Protein 6KQ1 (pdb70)

Sequence (164 aa):
QDGEALFKSKPCAACHSIDAKMVGPALKEVAAKYAGQEGAADLLAGHIKNGTQGNWGPIPMPPNPVTEEEAKTLAEWVLSLKQDGEALFKSKPCAACHSIDAKMVGPALKEVAAKYAGQEGAADLLAGHIKNGTQGNWGPIPMPPNPVTEEEAKTLAEWVLSLK

Nearest PDB structures (foldseek):
  6kq1-assembly2_B  TM=1.009E+00  e=1.911E-16  Pseudomonas 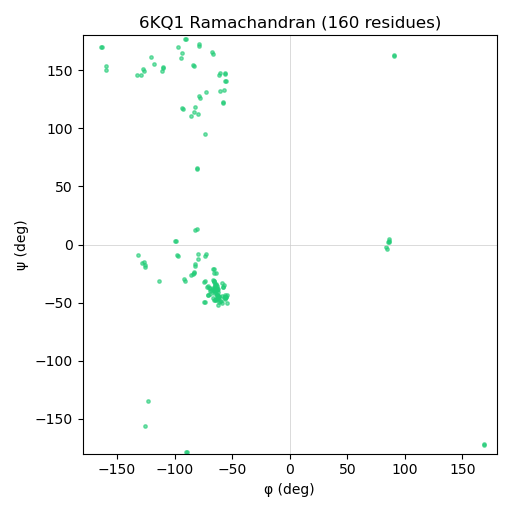sp.
  351c-assembly1_A  TM=9.850E-01  e=8.715E-13  Pseudomonas aeruginosa
  2exv-assembly2_C  TM=9.887E-01  e=9.120E-12  Pseudomonas aeruginosa
  1ynr-assembly1_A  TM=9.892E-01  e=2.689E-10  Hydrogenobacter thermophilus
  3zox-assembly1_A  TM=9.815E-01  e=1.620E-09  Nitrosomonas europaea

B-factor: mean 24.84, std 10.68, range [10.87, 72.99]

Foldseek 3Di:
DAQVVCCVVWCNVVQEDCPDHGNHGRLQVVLVVCPPPPPQLVVQLCCAAQWDADPGHHDIDHGTPDDSVNSSRNSVVSNVRD/DAQVVCCVVWPNVQAEDCCDHGVDDRLLVVLVVCVVPPPQLVVQLCCAAQKDADPVHHDIDHGTPDDSVNSSRNSVVSNVSD

Secondary structure (DSSP, 8-state):
--HHHHHHHSGGGGT--SSS-SSSPPHHHHHHHHTT-TTHHHHHHHHHHH-B-SSSSSSPBPP-S--HHHHHHHHHHHHT--/--HHHHHHHSGGGGT--SSS--SSPPHHHHHHHHTT-TTHHHHHHHHHHH-B-SSSSSSPBPP-S--HHHHHHHHHHHHT--

Solvent-accessible surface area: 9381 Å² total; per-residue (Å²): 143,75,4,105,42,2,9,153,73,47,42,20,44,6,30,27,33,55,96,56,160,46,29,12,24,9,13,75,99,12,1,58,116,20,68,88,86,175,51,6,32,116,76,14,14,26,38,24,59,92,16,38,110,56,66,102,30,116,73,58,54,40,97,30,86,11,72,106,124,39,0,110,46,5,0,81,36,9,40,71,23,168,141,76,3,106,41,2,17,174,73,47,40,17,50,6,31,26,33,67,97,56,186,39,46,14,32,15,10,74,100,11,8,62,98,13,78,88,88,176,50,4,29,116,78,14,15,28,40,26,65,100,16,38,115,58,62,111,30,119,79,53,53,39,96,30,85,11,68,126,123,37,1,109,45,5,0,79,39,9,51,50,27,204

Radius of gyration: 17.1 Å; Cα contacts (8 Å, |Δi|>4): 252; chains: 2; bounding box: 56×35×26 Å

Structure (mmCIF, N/CA/C/O backbone):
data_6KQ1
#
_entry.id   6KQ1
#
_cell.length_a   50.787
_cell.length_b   52.017
_cell.length_c   62.393
_cell.angle_alpha   90.000
_cell.angle_beta   90.000
_cell.angle_gamma   90.000
#
_symmetry.space_group_name_H-M   'P 21 21 21'
#
loop_
_entity.id
_entity.type
_entity.pdbx_description
1 polymer 'Cytochrome C biogenesis protein CcsA'
2 non-polymer 'ZINC ION'
3 non-polymer 'HEME C'
4 water water
#
loop_
_atom_site.group_PDB
_atom_site.id
_atom_site.type_symbol
_atom_site.label_atom_id
_atom_site.label_alt_id
_atom_site.label_comp_id
_atom_site.label_asym_id
_atom_site.label_entity_id
_atom_site.label_seq_id
_atom_site.pdbx_PDB_ins_code
_atom_site.Cartn_x
_atom_site.Cartn_y
_atom_site.Cartn_z
_atom_site.occupancy
_atom_site.B_iso_or_equiv
_atom_site.auth_seq_id
_atom_site.auth_comp_id
_atom_site.auth_asym_id
_atom_site.auth_atom_id
_atom_site.pdbx_PDB_model_num
ATOM 1 N N . GLN A 1 1 ? -4.765 6.560 54.690 1.00 23.94 1 GLN A N 1
ATOM 2 C CA . GLN A 1 1 ? -5.147 6.411 53.262 1.00 19.80 1 GLN A CA 1
ATOM 3 C C . GLN A 1 1 ? -3.942 6.744 52.380 1.00 16.80 1 GLN A C 1
ATOM 4 O O . GLN A 1 1 ? -3.088 7.534 52.816 1.00 21.02 1 GLN A O 1
ATOM 10 N N . ASP A 1 2 ? -3.897 6.160 51.181 1.00 19.22 2 ASP A N 1
ATOM 11 C CA . ASP A 1 2 ? -2.788 6.448 50.235 1.00 16.59 2 ASP A CA 1
ATOM 12 C C . ASP A 1 2 ? -3.147 7.638 49.333 1.00 15.10 2 ASP A C 1
ATOM 13 O O . ASP A 1 2 ? -4.228 8.225 49.497 1.00 14.71 2 ASP A O 1
ATOM 18 N N . GLY A 1 3 ? -2.243 7.987 48.418 1.00 16.02 3 GLY A N 1
ATOM 19 C CA . GLY A 1 3 ? -2.460 9.140 47.527 1.00 19.57 3 GLY A CA 1
ATOM 20 C C . GLY A 1 3 ? -3.714 9.004 46.688 1.00 20.14 3 GLY A C 1
ATOM 21 O O . GLY A 1 3 ? -4.512 9.955 46.672 1.00 15.97 3 GLY A O 1
ATOM 22 N N . GLU A 1 4 ? -3.879 7.864 46.012 1.00 15.75 4 GLU A N 1
ATOM 23 C CA . GLU A 1 4 ? -5.036 7.675 45.146 1.00 14.46 4 GLU A CA 1
ATOM 24 C C . GLU A 1 4 ? -6.333 7.690 45.951 1.00 17.35 4 GLU A C 1
ATOM 25 O O . GLU A 1 4 ? -7.357 8.187 45.468 1.00 17.87 4 GLU A O 1
ATOM 31 N N . ALA A 1 5 ? -6.308 7.183 47.189 1.00 16.20 5 ALA A N 1
ATOM 32 C CA . ALA A 1 5 ? -7.518 7.210 48.007 1.00 18.57 5 ALA A CA 1
ATOM 33 C C . ALA A 1 5 ? -7.843 8.629 48.453 1.00 16.30 5 ALA A C 1
ATOM 34 O O . ALA A 1 5 ? -9.005 9.057 48.402 1.00 17.65 5 ALA A O 1
ATOM 36 N N . LEU A 1 6 ? -6.825 9.373 48.883 1.00 15.21 6 LEU A N 1
ATOM 37 C CA . LEU A 1 6 ? -7.038 10.763 49.277 1.00 14.91 6 LEU A CA 1
ATOM 38 C C . LEU A 1 6 ? -7.503 11.593 48.097 1.00 17.64 6 LEU A C 1
ATOM 39 O O . LEU A 1 6 ? -8.335 12.493 48.256 1.00 16.70 6 LEU A O 1
ATOM 44 N N . PHE A 1 7 ? -6.991 11.297 46.900 1.00 15.32 7 PHE A N 1
ATOM 45 C CA . PHE A 1 7 ? -7.403 12.039 45.715 1.00 15.45 7 PHE A CA 1
ATOM 46 C C . PHE A 1 7 ? -8.910 11.977 45.515 1.00 19.64 7 PHE A C 1
ATOM 47 O O . PHE A 1 7 ? -9.515 12.948 45.054 1.00 17.80 7 PHE A O 1
ATOM 55 N N . LYS A 1 8 ? -9.531 10.851 45.859 1.00 18.11 8 LYS A N 1
ATOM 56 C CA . LYS A 1 8 ? -10.965 10.682 45.669 1.00 17.13 8 LYS A CA 1
ATOM 57 C C . LYS A 1 8 ? -11.779 11.084 46.891 1.00 17.42 8 LYS A C 1
ATOM 58 O O . LYS A 1 8 ? -12.932 11.510 46.743 1.00 21.21 8 LYS A O 1
ATOM 64 N N . SER A 1 9 ? -11.228 10.945 48.095 1.00 16.03 9 SER A N 1
ATOM 65 C CA . SER A 1 9 ? -11.998 11.292 49.283 1.00 17.62 9 SER A CA 1
ATOM 66 C C . SER A 1 9 ? -11.950 12.777 49.598 1.00 22.06 9 SER A C 1
ATOM 67 O O . SER A 1 9 ? -12.870 13.288 50.245 1.00 25.37 9 SER A O 1
ATOM 70 N N . LYS A 1 10 ? -10.918 13.474 49.149 1.00 14.94 10 LYS A N 1
ATOM 71 C CA . LYS A 1 10 ? -10.797 14.926 49.282 1.00 17.43 10 LYS A CA 1
ATOM 72 C C . LYS A 1 10 ? -11.410 15.570 48.037 1.00 17.06 10 LYS A C 1
ATOM 73 O O . LYS A 1 10 ? -11.850 14.845 47.135 1.00 18.11 10 LYS A O 1
ATOM 79 N N . PRO A 1 11 ? -11.498 16.897 47.927 1.00 17.71 11 PRO A N 1
ATOM 80 C CA . PRO A 1 11 ? -12.224 17.483 46.789 1.00 18.72 11 PRO A CA 1
ATOM 81 C C . PRO A 1 11 ? -11.443 17.555 45.486 1.00 19.93 11 PRO A C 1
ATOM 82 O O . PRO A 1 11 ? -11.922 18.207 44.551 1.00 18.09 11 PRO A O 1
ATOM 86 N N . CYS A 1 12 ? -10.295 16.868 45.375 1.00 17.90 12 CYS A N 1
ATOM 87 C CA . CYS A 1 12 ? -9.372 17.106 44.261 1.00 15.86 12 CYS A CA 1
ATOM 88 C C . CYS A 1 12 ? -10.019 16.891 42.901 1.00 18.12 12 CYS A C 1
ATOM 89 O O . CYS A 1 12 ? -9.677 17.584 41.933 1.00 17.47 12 CYS A O 1
ATOM 92 N N . ALA A 1 13 ? -10.911 15.903 42.787 1.00 16.84 13 ALA A N 1
ATOM 93 C CA . ALA A 1 13 ? -11.413 15.542 41.473 1.00 18.85 13 ALA A CA 1
ATOM 94 C C . ALA A 1 13 ? -12.388 16.566 40.924 1.00 21.27 13 ALA A C 1
ATOM 95 O O . ALA A 1 13 ? -12.750 16.483 39.744 1.00 21.32 13 ALA A O 1
ATOM 97 N N . ALA A 1 14 ? -12.815 17.527 41.744 1.00 16.85 14 ALA A N 1
ATOM 98 C CA . ALA A 1 14 ? -13.617 18.619 41.220 1.00 18.48 14 ALA A CA 1
ATOM 99 C C . ALA A 1 14 ? -12.826 19.450 40.231 1.00 18.23 14 ALA A C 1
ATOM 100 O O . ALA A 1 14 ? -13.418 20.094 39.362 1.00 21.03 14 ALA A O 1
ATOM 102 N N . CYS A 1 15 ? -11.500 19.443 40.345 1.00 15.98 15 CYS A N 1
ATOM 103 C CA . CYS A 1 15 ? -10.642 20.339 39.592 1.00 17.33 15 CYS A CA 1
ATOM 104 C C . CYS A 1 15 ? -9.519 19.647 38.847 1.00 17.46 15 CYS A C 1
ATOM 105 O O . CYS A 1 15 ? -8.915 20.276 37.978 1.00 20.53 15 CYS A O 1
ATOM 108 N N . HIS A 1 16 ? -9.206 18.393 39.166 1.00 14.46 16 HIS A N 1
ATOM 109 C CA . HIS A 1 16 ? -8.075 17.695 38.577 1.00 14.17 16 HIS A CA 1
ATOM 110 C C . HIS A 1 16 ? -8.499 16.336 38.044 1.00 15.85 16 HIS A C 1
ATOM 111 O O . HIS A 1 16 ? -9.351 15.648 38.617 1.00 19.56 16 HIS A O 1
ATOM 118 N N . SER A 1 17 ? -7.850 15.959 36.956 1.00 19.07 17 SER A N 1
ATOM 119 C CA . SER A 1 17 ? -7.803 14.601 36.465 1.00 20.37 17 SER A CA 1
ATOM 120 C C . SER A 1 17 ? -6.354 14.148 36.483 1.00 21.86 17 SER A C 1
ATOM 121 O O . SER A 1 17 ? -5.430 14.961 36.431 1.00 22.97 17 SER A O 1
ATOM 124 N N . ILE A 1 18 ? -6.165 12.832 36.563 1.00 23.58 18 ILE A N 1
ATOM 125 C CA . ILE A 1 18 ? -4.815 12.283 36.492 1.00 27.41 18 ILE A CA 1
ATOM 126 C C . ILE A 1 18 ? -4.212 12.544 35.116 1.00 28.39 18 ILE A C 1
ATOM 127 O O . ILE A 1 18 ? -3.028 12.892 34.993 1.00 22.11 18 ILE A O 1
ATOM 132 N N . ASP A 1 19 ? -5.032 12.459 34.067 1.00 26.46 19 ASP A N 1
ATOM 133 C CA . ASP A 1 19 ? -4.542 12.466 32.694 1.00 30.37 19 ASP A CA 1
ATOM 134 C C . ASP A 1 19 ? -4.943 13.683 31.880 1.00 38.36 19 ASP A C 1
ATOM 135 O O . ASP A 1 19 ? -4.180 14.092 31.001 1.00 46.90 19 ASP A O 1
ATOM 140 N N . ALA A 1 20 ? -6.099 14.280 32.142 1.00 29.31 20 ALA A N 1
ATOM 141 C CA . ALA A 1 20 ? -6.622 15.349 31.309 1.00 30.42 20 ALA A CA 1
ATOM 142 C C . ALA A 1 20 ? -6.595 16.670 32.059 1.00 34.24 20 ALA A C 1
ATOM 143 O O . ALA A 1 20 ? -6.708 16.710 33.286 1.00 30.73 20 ALA A O 1
ATOM 145 N N . LYS A 1 21 ? -6.417 17.757 31.314 1.00 37.42 21 LYS A N 1
ATOM 146 C CA . LYS A 1 21 ? -6.487 19.079 31.919 1.00 37.28 21 LYS A CA 1
ATOM 147 C C . LYS A 1 21 ? -7.938 19.410 32.245 1.00 34.20 21 LYS A C 1
ATOM 148 O O . LYS A 1 21 ? -8.834 19.228 31.415 1.00 37.96 21 LYS A O 1
ATOM 154 N N . MET A 1 22 ? -8.160 19.872 33.473 1.00 28.01 22 MET A N 1
ATOM 155 C CA . MET A 1 22 ? -9.454 20.317 33.970 1.00 22.41 22 MET A CA 1
ATOM 156 C C . MET A 1 22 ? -9.261 21.746 34.446 1.00 29.45 22 MET A C 1
ATOM 157 O O . MET A 1 22 ? -8.658 22.549 33.727 1.00 38.85 22 MET A O 1
ATOM 162 N N . VAL A 1 23 ? -9.777 22.094 35.626 1.00 23.03 23 VAL A N 1
ATOM 163 C CA . VAL A 1 23 ? -9.484 23.417 36.174 1.00 27.90 23 VAL A CA 1
ATOM 164 C C . VAL A 1 23 ? -7.984 23.555 36.427 1.00 18.38 23 VAL A C 1
ATOM 165 O O . VAL A 1 23 ? -7.342 24.506 35.972 1.00 22.31 23 VAL A O 1
ATOM 169 N N . GLY A 1 24 ? -7.411 22.594 37.139 1.00 19.72 24 GLY A N 1
ATOM 170 C CA . GLY A 1 24 ? -5.996 22.556 37.411 1.00 15.79 24 GLY A CA 1
ATOM 171 C C . GLY A 1 24 ? -5.300 21.654 36.431 1.00 18.59 24 GLY A C 1
ATOM 172 O O . GLY A 1 24 ? -5.931 20.937 35.655 1.00 17.80 24 GLY A O 1
ATOM 173 N N . PRO A 1 25 ? -3.968 21.690 36.436 1.00 19.46 25 PRO A N 1
ATOM 174 C CA . PRO A 1 25 ? -3.203 20.821 35.537 1.00 18.86 25 PRO A CA 1
ATOM 175 C C . PRO A 1 25 ? -3.474 19.352 35.808 1.00 20.01 25 PRO A C 1
ATOM 176 O O . PRO A 1 25 ? -3.725 18.938 36.945 1.00 19.32 25 PRO A O 1
ATOM 180 N N . ALA A 1 26 ? -3.426 18.552 34.742 1.00 19.46 26 ALA A N 1
ATOM 181 C CA . ALA A 1 26 ? -3.452 17.111 34.928 1.00 20.24 26 ALA A CA 1
ATOM 182 C C . ALA A 1 26 ? -2.319 16.706 35.864 1.00 18.46 26 ALA A C 1
ATOM 183 O O . ALA A 1 26 ? -1.213 17.264 35.814 1.00 22.22 26 ALA A O 1
ATOM 185 N N . LEU A 1 27 ? -2.603 15.747 36.747 1.00 18.75 27 LEU A N 1
ATOM 186 C CA . LEU A 1 27 ? -1.610 15.394 37.755 1.00 20.36 27 LEU A CA 1
ATOM 187 C C . LEU A 1 27 ? -0.377 14.747 37.133 1.00 21.89 27 LEU A C 1
ATOM 188 O O . LEU A 1 27 ? 0.732 14.905 37.660 1.00 20.80 27 LEU A O 1
ATOM 193 N N . LYS A 1 28 ? -0.539 14.037 36.009 1.00 21.86 28 LYS A N 1
ATOM 194 C CA . LYS A 1 28 ? 0.624 13.500 35.307 1.00 21.21 28 LYS A CA 1
ATOM 195 C C . LYS A 1 28 ? 1.495 14.614 34.749 1.00 25.94 28 LYS A C 1
ATOM 196 O O . LYS A 1 28 ? 2.718 14.453 34.642 1.00 27.07 28 LYS A O 1
ATOM 202 N N . GLU A 1 29 ? 0.887 15.743 34.381 1.00 21.73 29 GLU A N 1
ATOM 203 C CA . GLU A 1 29 ? 1.668 16.866 33.884 1.00 22.09 29 GLU A CA 1
ATOM 204 C C . GLU A 1 29 ? 2.414 17.570 35.012 1.00 25.04 29 GLU A C 1
ATOM 205 O O . GLU A 1 29 ? 3.506 18.097 34.792 1.00 25.53 29 GLU A O 1
ATOM 211 N N . VAL A 1 30 ? 1.846 17.588 36.223 1.00 20.85 30 VAL A N 1
ATOM 212 C CA . VAL A 1 30 ? 2.578 18.111 37.375 1.00 19.02 30 VAL A CA 1
ATOM 213 C C . VAL A 1 30 ? 3.808 17.248 37.637 1.00 19.65 30 VAL A C 1
ATOM 214 O O . VAL A 1 30 ? 4.914 17.758 37.863 1.00 20.90 30 VAL A O 1
ATOM 218 N N . ALA A 1 31 ? 3.623 15.922 37.625 1.00 19.39 31 ALA A N 1
ATOM 219 C CA . ALA A 1 31 ? 4.746 14.999 37.791 1.00 20.01 31 ALA A CA 1
ATOM 220 C C . ALA A 1 31 ? 5.824 15.258 36.753 1.00 28.59 31 ALA A C 1
ATOM 221 O O . ALA A 1 31 ? 7.021 15.282 37.077 1.00 24.63 31 ALA A O 1
ATOM 223 N N . ALA A 1 32 ? 5.409 15.472 35.501 1.00 25.07 32 ALA A N 1
ATOM 224 C CA . ALA A 1 32 ? 6.375 15.686 34.429 1.00 23.03 32 ALA A CA 1
ATOM 225 C C . ALA A 1 32 ? 7.164 16.969 34.648 1.00 31.67 32 ALA A C 1
ATOM 226 O O . ALA A 1 32 ? 8.380 16.999 34.420 1.00 31.34 32 ALA A O 1
ATOM 228 N N . LYS A 1 33 ? 6.500 18.028 35.131 1.00 25.43 33 LYS A N 1
ATOM 229 C CA . LYS A 1 33 ? 7.154 19.327 35.272 1.00 27.89 33 LYS A CA 1
ATOM 230 C C . LYS A 1 33 ? 8.163 19.334 36.411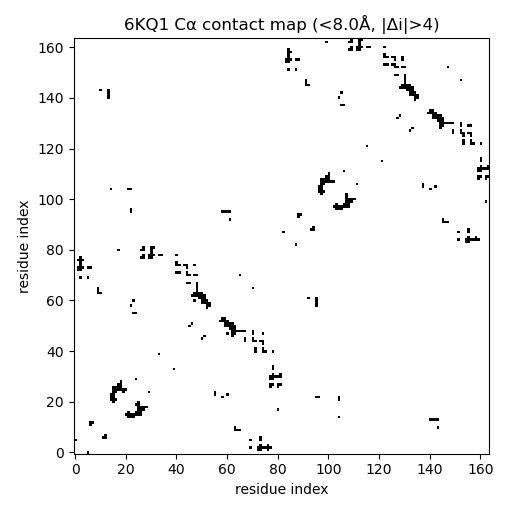 1.00 34.67 33 LYS A C 1
ATOM 231 O O . LYS A 1 33 ? 9.214 19.983 36.316 1.00 32.12 33 LYS A O 1
ATOM 237 N N . TYR A 1 34 ? 7.864 18.634 37.495 1.00 23.37 34 TYR A N 1
ATOM 238 C CA . TYR A 1 34 ? 8.704 18.665 38.676 1.00 27.03 34 TYR A CA 1
ATOM 239 C C . TYR A 1 34 ? 9.642 17.475 38.752 1.00 31.24 34 TYR A C 1
ATOM 240 O O . TYR A 1 34 ? 10.368 17.339 39.738 1.00 25.98 34 TYR A O 1
ATOM 249 N N . ALA A 1 35 ? 9.632 16.611 37.739 1.00 26.63 35 ALA A N 1
ATOM 250 C CA . ALA A 1 35 ? 10.585 15.519 37.672 1.00 35.10 35 ALA A CA 1
ATOM 251 C C . ALA A 1 35 ? 11.994 16.088 37.684 1.00 34.45 35 ALA A C 1
ATOM 252 O O . ALA A 1 35 ? 12.334 16.943 36.861 1.00 37.99 35 ALA A O 1
ATOM 254 N N . GLY A 1 36 ? 12.790 15.667 38.656 1.00 39.00 36 GLY A N 1
ATOM 255 C CA . GLY A 1 36 ? 14.145 16.159 38.761 1.00 36.92 36 GLY A CA 1
ATOM 256 C C . GLY A 1 36 ? 14.321 17.480 39.479 1.00 45.77 36 GLY A C 1
ATOM 257 O O . GLY A 1 36 ? 15.469 17.909 39.659 1.00 51.58 36 GLY A O 1
ATOM 258 N N . GLN A 1 37 ? 13.223 18.102 39.918 1.00 27.36 37 GLN A N 1
ATOM 259 C CA . GLN A 1 37 ? 13.366 19.364 40.685 1.00 29.63 37 GLN A CA 1
ATOM 260 C C . GLN A 1 37 ? 13.580 19.015 42.162 1.00 37.80 37 GLN A C 1
ATOM 261 O O . GLN A 1 37 ? 12.643 18.498 42.793 1.00 24.50 37 GLN A O 1
ATOM 267 N N . GLU A 1 38 ? 14.790 19.251 42.674 1.00 28.90 38 GLU A N 1
ATOM 268 C CA . GLU A 1 38 ? 15.091 18.996 44.074 1.00 24.00 38 GLU A CA 1
ATOM 269 C C . GLU A 1 38 ? 14.136 19.776 44.973 1.00 19.73 38 GLU A C 1
ATOM 270 O O . GLU A 1 38 ? 13.900 20.971 44.763 1.00 23.31 38 GLU A O 1
ATOM 276 N N . GLY A 1 39 ? 13.574 19.093 45.974 1.00 18.27 39 GLY A N 1
ATOM 277 C CA . GLY A 1 39 ? 12.673 19.735 46.909 1.00 19.65 39 GLY A CA 1
ATOM 278 C C . GLY A 1 39 ? 11.219 19.782 46.480 1.00 21.36 39 GLY A C 1
ATOM 279 O O . GLY A 1 39 ? 10.404 20.384 47.190 1.00 20.88 39 GLY A O 1
ATOM 280 N N . ALA A 1 40 ? 10.860 19.157 45.357 1.00 17.97 40 ALA A N 1
ATOM 281 C CA . ALA A 1 40 ? 9.498 19.317 44.832 1.00 17.90 40 ALA A CA 1
ATOM 282 C C . ALA A 1 40 ? 8.430 18.745 45.759 1.00 21.23 40 ALA A C 1
ATOM 283 O O . ALA A 1 40 ? 7.320 19.295 45.826 1.00 19.78 40 ALA A O 1
ATOM 285 N N . ALA A 1 41 ? 8.713 17.647 46.467 1.00 18.62 41 ALA A N 1
ATOM 286 C CA . ALA A 1 41 ? 7.676 17.039 47.296 1.00 15.81 41 ALA A CA 1
ATOM 287 C C . ALA A 1 41 ? 7.214 17.984 48.397 1.00 20.12 41 ALA A C 1
ATOM 288 O O . ALA A 1 41 ? 6.007 18.133 48.626 1.00 19.25 41 ALA A O 1
ATOM 290 N N . ASP A 1 42 ? 8.157 18.653 49.076 1.00 19.96 42 ASP A N 1
ATOM 291 C CA . ASP A 1 42 ? 7.780 19.567 50.150 1.00 22.44 42 ASP A CA 1
ATOM 292 C C . ASP A 1 42 ? 7.071 20.789 49.590 1.00 18.14 42 ASP A C 1
ATOM 293 O O . ASP A 1 42 ? 6.110 21.290 50.187 1.00 19.44 42 ASP A O 1
ATOM 298 N N . LEU A 1 43 ? 7.525 21.265 48.429 1.00 16.59 43 LEU A N 1
ATOM 299 C CA . LEU A 1 43 ? 6.880 22.405 47.784 1.00 16.13 43 LEU A CA 1
ATOM 300 C C . LEU A 1 43 ? 5.433 22.095 47.422 1.00 15.21 43 LEU A C 1
ATOM 301 O O . LEU A 1 43 ? 4.519 22.870 47.727 1.00 15.87 43 LEU A O 1
ATOM 306 N N . LEU A 1 44 ? 5.205 20.956 46.761 1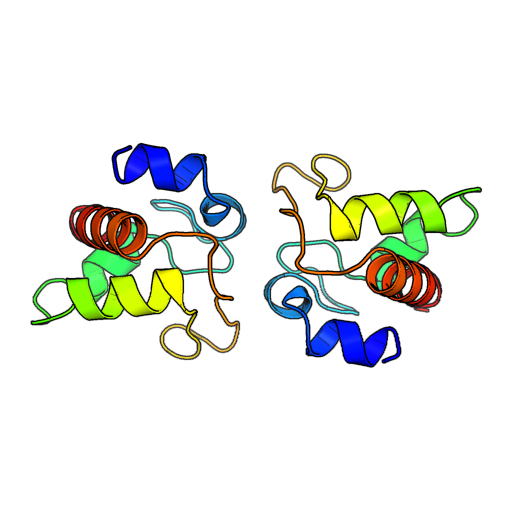.00 17.47 44 LEU A N 1
ATOM 307 C CA . LEU A 1 44 ? 3.851 20.619 46.342 1.00 14.51 44 LEU A CA 1
ATOM 308 C C . LEU A 1 44 ? 2.963 20.352 47.542 1.00 14.86 44 LEU A C 1
ATOM 309 O O . LEU A 1 44 ? 1.777 20.704 47.534 1.00 15.20 44 LEU A O 1
ATOM 314 N N . ALA A 1 45 ? 3.514 19.714 48.575 1.00 14.69 45 ALA A N 1
ATOM 315 C CA . ALA A 1 45 ? 2.739 19.465 49.785 1.00 14.11 45 ALA A CA 1
ATOM 316 C C . ALA A 1 45 ? 2.202 20.757 50.379 1.00 18.55 45 ALA A C 1
ATOM 317 O O . ALA A 1 45 ? 1.032 20.832 50.771 1.00 17.33 45 ALA A O 1
ATOM 319 N N . GLY A 1 46 ? 3.043 21.793 50.460 1.00 17.19 46 GLY A N 1
ATOM 320 C CA . GLY A 1 46 ? 2.555 23.074 50.950 1.00 17.43 46 GLY A CA 1
ATOM 321 C C . GLY A 1 46 ? 1.514 23.690 50.034 1.00 16.14 46 GLY A C 1
ATOM 322 O O . GLY A 1 46 ? 0.543 24.293 50.496 1.00 16.62 46 GLY A O 1
ATOM 323 N N . HIS A 1 47 ? 1.688 23.527 48.721 1.00 15.38 47 HIS A N 1
ATOM 324 C CA . HIS A 1 47 ? 0.727 24.086 47.780 1.00 13.95 47 HIS A CA 1
ATOM 325 C C . HIS A 1 47 ? -0.613 23.366 47.851 1.00 13.93 47 HIS A C 1
ATOM 326 O O . HIS A 1 47 ? -1.671 24.006 47.754 1.00 14.77 47 HIS A O 1
ATOM 333 N N . ILE A 1 48 ? -0.591 22.032 47.995 1.00 12.81 48 ILE A N 1
ATOM 334 C CA . ILE A 1 48 ? -1.838 21.276 48.087 1.00 16.11 48 ILE A CA 1
ATOM 335 C C . ILE A 1 48 ? -2.619 21.711 49.315 1.00 16.69 48 ILE A C 1
ATOM 336 O O . ILE A 1 48 ? -3.827 21.984 49.248 1.00 16.93 48 ILE A O 1
ATOM 341 N N . LYS A 1 49 ? -1.928 21.837 50.449 1.00 16.09 49 LYS A N 1
ATOM 342 C CA . LYS A 1 49 ? -2.618 22.199 51.682 1.00 17.53 49 LYS A CA 1
ATOM 343 C C . LYS A 1 49 ? -3.027 23.665 51.689 1.00 16.45 49 LYS A C 1
ATOM 344 O O . LYS A 1 49 ? -4.186 23.999 51.975 1.00 18.22 49 LYS A O 1
ATOM 350 N N . ASN A 1 50 ? -2.099 24.557 51.368 1.00 16.06 50 ASN A N 1
ATOM 351 C CA . ASN A 1 50 ? -2.302 25.982 51.604 1.00 15.79 50 ASN A CA 1
ATOM 352 C C . ASN A 1 50 ? -2.768 26.750 50.376 1.00 18.96 50 ASN A C 1
ATOM 353 O O . ASN A 1 50 ? -3.150 27.925 50.501 1.00 19.81 50 ASN A O 1
ATOM 358 N N . GLY A 1 51 ? -2.764 26.126 49.209 1.00 16.32 51 GLY A N 1
ATOM 359 C CA . GLY A 1 51 ? -3.162 26.785 47.988 1.00 14.82 51 GLY A CA 1
ATOM 360 C C . GLY A 1 51 ? -1.990 27.436 47.279 1.00 17.17 51 GLY A C 1
ATOM 361 O O . GLY A 1 51 ? -0.924 27.652 47.843 1.00 18.13 51 GLY A O 1
ATOM 362 N N . THR A 1 52 ? -2.208 27.738 46.004 1.00 16.58 52 THR A N 1
ATOM 363 C CA . THR A 1 52 ? -1.197 28.415 45.211 1.00 16.35 52 THR A CA 1
ATOM 364 C C . THR A 1 52 ? -1.864 28.960 43.958 1.00 19.12 52 THR A C 1
ATOM 365 O O . THR A 1 52 ? -3.022 28.668 43.674 1.00 17.95 52 THR A O 1
ATOM 369 N N . GLN A 1 53 ? -1.128 29.788 43.227 1.00 18.09 53 GLN A N 1
ATOM 370 C CA . GLN A 1 53 ? -1.633 30.386 42.001 1.00 17.74 53 GLN A CA 1
ATOM 371 C C . GLN A 1 53 ? -0.441 30.843 41.178 1.00 21.75 53 GLN A C 1
ATOM 372 O O . GLN A 1 53 ? 0.642 31.069 41.719 1.00 26.15 53 GLN A O 1
ATOM 378 N N . GLY A 1 54 ? -0.622 30.899 39.864 1.00 18.40 54 GLY A N 1
ATOM 379 C CA . GLY A 1 54 ? 0.362 31.530 39.013 1.00 19.72 54 GLY A CA 1
ATOM 380 C C . GLY A 1 54 ? 1.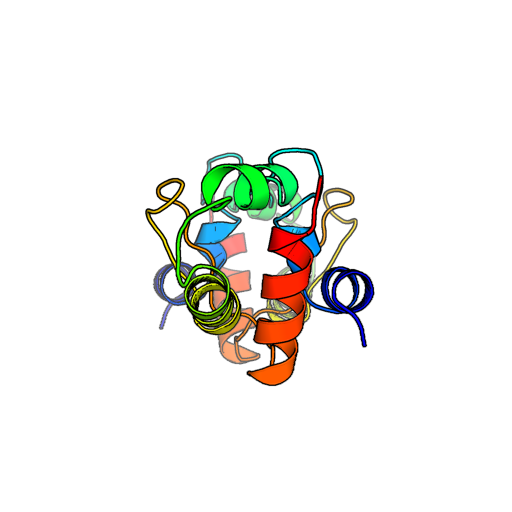509 30.653 38.569 1.00 25.60 54 GLY A C 1
ATOM 381 O O . GLY A 1 54 ? 2.423 31.160 37.901 1.00 25.30 54 GLY A O 1
ATOM 382 N N . ASN A 1 55 ? 1.515 29.368 38.946 1.00 21.76 55 ASN A N 1
ATOM 383 C CA . ASN A 1 55 ? 2.477 28.395 38.426 1.00 19.36 55 ASN A CA 1
ATOM 384 C C . ASN A 1 55 ? 2.017 27.780 37.116 1.00 27.27 55 ASN A C 1
ATOM 385 O O . ASN A 1 55 ? 2.850 27.304 36.334 1.00 28.26 55 ASN A O 1
ATOM 390 N N . TRP A 1 56 ? 0.706 27.739 36.890 1.00 21.97 56 TRP A N 1
ATOM 391 C CA . TRP A 1 56 ? 0.120 27.167 35.687 1.00 21.49 56 TRP A CA 1
ATOM 392 C C . TRP A 1 56 ? -0.816 28.113 34.965 1.00 28.35 56 TRP A C 1
ATOM 393 O O . TRP A 1 56 ? -1.138 27.862 33.796 1.00 35.04 56 TRP A O 1
ATOM 404 N N . GLY A 1 57 ? -1.284 29.162 35.617 1.00 25.11 57 GLY A N 1
ATOM 405 C CA . GLY A 1 57 ? -2.223 30.070 35.020 1.00 30.57 57 GLY A CA 1
ATOM 406 C C . GLY A 1 57 ? -2.781 30.999 36.069 1.00 26.21 57 GLY A C 1
ATOM 407 O O . GLY A 1 57 ? -2.343 31.011 37.226 1.00 22.81 57 GLY A O 1
ATOM 408 N N . PRO A 1 58 ? -3.777 31.795 35.685 1.00 30.24 58 PRO A N 1
ATOM 409 C CA . PRO A 1 58 ? -4.305 32.800 36.615 1.00 30.15 58 PRO A CA 1
ATOM 410 C C . PRO A 1 58 ? -5.315 32.252 37.607 1.00 25.76 58 PRO A C 1
ATOM 411 O O . PRO A 1 58 ? -5.582 32.925 38.614 1.00 30.63 58 PRO A O 1
ATOM 415 N N . ILE A 1 59 ? -5.880 31.073 37.358 1.00 22.67 59 ILE A N 1
ATOM 416 C CA . ILE A 1 59 ? -6.888 30.496 38.251 1.00 20.03 59 ILE A CA 1
ATOM 417 C C . ILE A 1 59 ? -6.177 29.908 39.466 1.00 22.22 59 ILE A C 1
ATOM 418 O O . ILE A 1 59 ? -5.229 29.125 39.295 1.00 18.96 59 ILE A O 1
ATOM 423 N N . PRO A 1 60 ? -6.560 30.285 40.687 1.00 18.18 60 PRO A N 1
ATOM 424 C CA . PRO A 1 60 ? -5.889 29.758 41.877 1.00 19.93 60 PRO A CA 1
ATOM 425 C C . PRO A 1 60 ? -6.428 28.400 42.303 1.00 19.48 60 PRO A C 1
ATOM 426 O O . PRO A 1 60 ? -7.593 28.057 42.073 1.00 17.02 60 PRO A O 1
ATOM 430 N N . MET A 1 61 ? -5.560 27.643 42.975 1.00 15.56 61 MET A N 1
ATOM 431 C CA . MET A 1 61 ? -6.014 26.510 43.768 1.00 13.62 61 MET A CA 1
ATOM 432 C C . MET A 1 61 ? -6.227 26.981 45.195 1.00 15.42 61 MET A C 1
ATOM 433 O O . MET A 1 61 ? -5.258 27.380 45.851 1.00 16.26 61 MET A O 1
ATOM 438 N N . PRO A 1 62 ? -7.446 26.949 45.719 1.00 15.00 62 PRO A N 1
ATOM 439 C CA . PRO A 1 62 ? -7.667 27.351 47.103 1.00 17.89 62 PRO A CA 1
ATOM 440 C C . PRO A 1 62 ? -7.025 26.360 48.052 1.00 17.84 62 PRO A C 1
ATOM 441 O O . PRO A 1 62 ? -6.675 25.243 47.644 1.00 17.27 62 PRO A O 1
ATOM 445 N N . PRO A 1 63 ? -6.868 26.716 49.325 1.00 17.14 63 PRO A N 1
ATOM 446 C CA . PRO A 1 63 ? -6.443 25.709 50.311 1.00 18.92 63 PRO A CA 1
ATOM 447 C C . PRO A 1 63 ? -7.381 24.506 50.340 1.00 18.09 63 PRO A C 1
ATOM 448 O O . PRO A 1 63 ? -8.594 24.610 50.110 1.00 19.38 63 PRO A O 1
ATOM 452 N N . ASN A 1 64 ? -6.800 23.342 50.624 1.00 16.86 64 ASN A N 1
ATOM 453 C CA . ASN A 1 64 ? -7.564 22.106 50.669 1.00 18.75 64 ASN A CA 1
ATOM 454 C C . ASN A 1 64 ? -7.685 21.582 52.092 1.00 16.29 64 ASN A C 1
ATOM 455 O O . ASN A 1 64 ? -6.804 21.823 52.925 1.00 19.43 64 ASN A O 1
ATOM 460 N N . PRO A 1 65 ? -8.768 20.831 52.393 1.00 19.47 65 PRO A N 1
ATOM 461 C CA . PRO A 1 65 ? -9.011 20.294 53.744 1.00 19.50 65 PRO A CA 1
ATOM 462 C C . PRO A 1 65 ? -8.203 19.029 53.994 1.00 18.78 65 PRO A C 1
ATOM 463 O O . PRO A 1 65 ? -8.730 17.929 54.140 1.00 20.11 65 PRO A O 1
ATOM 467 N N . VAL A 1 66 ? -6.886 19.195 54.027 1.00 19.88 66 VAL A N 1
ATOM 468 C CA . VAL A 1 66 ? -5.950 18.092 54.211 1.00 18.26 66 VAL A CA 1
ATOM 469 C C . VAL A 1 66 ? -5.011 18.406 55.363 1.00 19.16 66 VAL A C 1
ATOM 470 O O . VAL A 1 66 ? -4.649 19.565 55.600 1.00 21.49 66 VAL A O 1
ATOM 474 N N . THR A 1 67 ? -4.574 17.355 56.045 1.00 16.93 67 THR A N 1
ATOM 475 C CA . THR A 1 67 ? -3.541 17.536 57.044 1.00 20.43 67 THR A CA 1
ATOM 476 C C . THR A 1 67 ? -2.178 17.644 56.379 1.00 23.24 67 THR A C 1
ATOM 477 O O . THR A 1 67 ? -2.015 17.403 55.182 1.00 19.38 67 THR A O 1
ATOM 481 N N . GLU A 1 68 ? -1.104 17.959 57.093 1.00 24.58 68 GLU A N 1
ATOM 482 C CA . GLU A 1 68 ? 0.294 17.919 56.596 1.00 23.75 68 GLU A CA 1
ATOM 483 C C . GLU A 1 68 ? 0.566 16.517 56.046 1.00 19.99 68 GLU A C 1
ATOM 484 O O . GLU A 1 68 ? 1.249 16.411 55.012 1.00 22.43 68 GLU A O 1
ATOM 490 N N . GLU A 1 69 ? 0.225 15.594 56.909 1.00 21.75 69 GLU A N 1
ATOM 491 C CA . GLU A 1 69 ? 0.590 14.236 56.523 1.00 23.16 69 GLU A CA 1
ATOM 492 C C . GLU A 1 69 ? -0.166 13.788 55.268 1.00 23.53 69 GLU A C 1
ATOM 493 O O . GLU A 1 69 ? 0.401 13.098 54.407 1.00 21.76 69 GLU A O 1
ATOM 499 N N . GLU A 1 70 ? -1.443 14.175 55.140 1.00 20.52 70 GLU A N 1
ATOM 500 C CA . GLU A 1 70 ? -2.182 13.886 53.908 1.00 16.11 70 GLU A CA 1
ATOM 501 C C . GLU A 1 70 ? -1.589 14.642 52.721 1.00 15.80 70 GLU A C 1
ATOM 502 O O . GLU A 1 70 ? -1.467 14.082 51.624 1.00 16.99 70 GLU A O 1
ATOM 508 N N . ALA A 1 71 ? -1.216 15.917 52.918 1.00 17.28 71 ALA A N 1
ATOM 509 C CA . ALA A 1 71 ? -0.631 16.696 51.832 1.00 15.47 71 ALA A CA 1
ATOM 510 C C . ALA A 1 71 ? 0.677 16.072 51.360 1.00 17.52 71 ALA A C 1
ATOM 511 O O . ALA A 1 71 ? 0.967 16.053 50.159 1.00 17.07 71 ALA A O 1
ATOM 513 N N . LYS A 1 72 ? 1.478 15.556 52.292 1.00 15.10 72 LYS A N 1
ATOM 514 C CA . LYS A 1 72 ? 2.742 14.922 51.914 1.00 16.57 72 LYS A CA 1
ATOM 515 C C . LYS A 1 72 ? 2.501 13.640 51.124 1.00 15.45 72 LYS A C 1
ATOM 516 O O . LYS A 1 72 ? 3.129 13.416 50.081 1.00 17.89 72 LYS A O 1
ATOM 522 N N . THR A 1 73 ? 1.579 12.794 51.596 1.00 17.73 73 THR A N 1
ATOM 523 C CA . THR A 1 73 ? 1.214 11.595 50.853 1.00 15.78 73 THR A CA 1
ATOM 524 C C . THR A 1 73 ? 0.755 11.951 49.448 1.00 16.28 73 THR A C 1
ATOM 525 O O . THR A 1 73 ? 1.194 11.347 48.464 1.00 14.62 73 THR A O 1
ATOM 529 N N . LEU A 1 74 ? -0.121 12.947 49.337 1.00 15.89 74 LEU A N 1
ATOM 530 C CA . LEU A 1 74 ? -0.613 13.342 48.026 1.00 14.86 74 LEU A CA 1
ATOM 531 C C . LEU A 1 74 ? 0.508 13.861 47.134 1.00 14.50 74 LEU A C 1
ATOM 532 O O . LEU A 1 74 ? 0.550 13.534 45.944 1.00 15.02 74 LEU A O 1
ATOM 537 N N . ALA A 1 75 ? 1.405 14.695 47.675 1.00 13.47 75 ALA A N 1
ATOM 538 C CA . ALA A 1 75 ? 2.497 15.229 46.858 1.00 13.65 75 ALA A CA 1
ATOM 539 C C . ALA A 1 75 ? 3.395 14.105 46.347 1.00 14.08 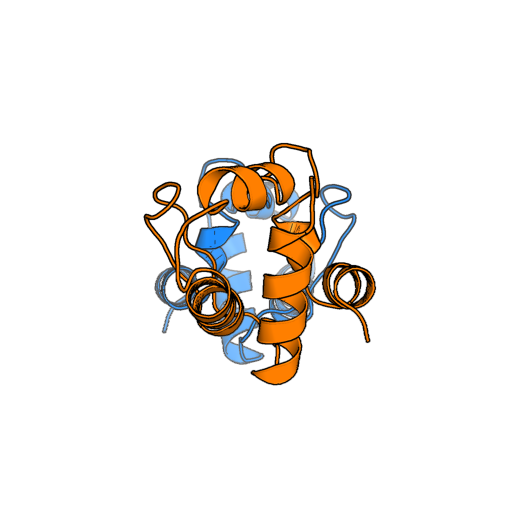75 ALA A C 1
ATOM 540 O O . ALA A 1 75 ? 3.720 14.051 45.157 1.00 16.24 75 ALA A O 1
ATOM 542 N N . GLU A 1 76 ? 3.769 13.177 47.228 1.00 15.17 76 GLU A N 1
ATOM 543 C CA . GLU A 1 76 ? 4.612 12.060 46.803 1.00 17.12 76 GLU A CA 1
ATOM 544 C C . GLU A 1 76 ? 3.897 11.193 45.777 1.00 16.46 76 GLU A C 1
ATOM 545 O O . GLU A 1 76 ? 4.510 10.710 44.816 1.00 18.11 76 GLU A O 1
ATOM 551 N N . TRP A 1 77 ? 2.591 10.999 45.951 1.00 14.62 77 TRP A N 1
ATOM 552 C CA . TRP A 1 77 ? 1.822 10.247 44.976 1.00 14.30 77 TRP A CA 1
ATOM 553 C C . TRP A 1 77 ? 1.777 10.968 43.633 1.00 17.07 77 TRP A C 1
ATOM 554 O O . TRP A 1 77 ? 2.018 10.359 42.584 1.00 17.98 77 TRP A O 1
ATOM 565 N N . VAL A 1 78 ? 1.468 12.272 43.642 1.00 14.79 78 VAL A N 1
ATOM 566 C CA . VAL A 1 78 ? 1.451 13.026 42.391 1.00 14.70 78 VAL A CA 1
ATOM 567 C C . VAL A 1 78 ? 2.794 12.900 41.666 1.00 19.28 78 VAL A C 1
ATOM 568 O O . VAL A 1 78 ? 2.846 12.657 40.451 1.00 18.33 78 VAL A O 1
ATOM 572 N N . LEU A 1 79 ? 3.899 13.037 42.392 1.00 17.49 79 LEU A N 1
ATOM 573 C CA . LEU A 1 79 ? 5.193 12.985 41.718 1.00 17.94 79 LEU A CA 1
ATOM 574 C C . LEU A 1 79 ? 5.484 11.612 41.132 1.00 23.97 79 LEU A C 1
ATOM 575 O O . LEU A 1 79 ? 6.273 11.507 40.186 1.00 24.73 79 LEU A O 1
ATOM 580 N N . SER A 1 80 ? 4.821 10.574 41.632 1.00 19.34 80 SER A N 1
ATOM 581 C CA . SER A 1 80 ? 4.997 9.205 41.163 1.00 19.51 80 SER A CA 1
ATOM 582 C C . SER A 1 80 ? 4.241 8.897 39.879 1.00 30.80 80 SER A C 1
ATOM 583 O O . SER A 1 80 ? 4.437 7.812 39.314 1.00 25.48 80 SER A O 1
ATOM 586 N N . LEU A 1 81 ? 3.393 9.805 39.405 1.00 23.24 81 LEU A N 1
ATOM 587 C CA . LEU A 1 81 ? 2.450 9.495 38.334 1.00 22.07 81 LEU A CA 1
ATOM 588 C C . LEU A 1 81 ? 3.133 9.534 36.974 1.00 28.10 81 LEU A C 1
ATOM 589 O O . LEU A 1 81 ? 3.558 10.596 36.511 1.00 37.62 81 LEU A O 1
ATOM 594 N N . LYS A 1 82 ? 3.248 8.327 36.346 1.00 55.82 82 LYS A N 1
ATOM 595 C CA . LYS A 1 82 ? 3.860 8.189 35.030 1.00 53.59 82 LYS A CA 1
ATOM 596 C C . LYS A 1 82 ? 2.847 7.574 34.066 1.00 49.75 82 LYS A C 1
ATOM 597 O O . LYS A 1 82 ? 2.793 7.934 32.890 1.00 62.87 82 LYS A O 1
ATOM 603 N N . GLN B 1 1 ? -20.645 41.197 54.661 1.00 23.94 1 GLN B N 1
ATOM 604 C CA . GLN B 1 1 ? -20.264 41.356 53.233 1.00 19.80 1 GLN B CA 1
ATOM 605 C C . GLN B 1 1 ? -21.472 41.052 52.348 1.00 16.80 1 GLN B C 1
ATOM 606 O O . GLN B 1 1 ? -22.330 40.264 52.770 1.00 21.02 1 GLN B O 1
ATOM 612 N N . ASP B 1 2 ? -21.521 41.658 51.160 1.00 19.22 2 ASP B N 1
ATOM 613 C CA . ASP B 1 2 ? -22.639 41.384 50.219 1.00 16.59 2 ASP B CA 1
ATOM 614 C C . ASP B 1 2 ? -22.293 40.195 49.307 1.00 15.10 2 ASP B C 1
ATOM 615 O O . ASP B 1 2 ? -21.216 39.597 49.467 1.00 14.71 2 ASP B O 1
ATOM 620 N N . GLY B 1 3 ? -23.203 39.857 48.394 1.00 16.02 3 GLY B N 1
ATOM 621 C CA . GLY B 1 3 ? -22.995 38.712 47.490 1.00 19.57 3 GLY B CA 1
ATOM 622 C C . GLY B 1 3 ? -21.759 38.872 46.624 1.00 20.14 3 GLY B C 1
ATOM 623 O O . GLY B 1 3 ? -20.971 37.924 46.550 1.00 15.97 3 GLY B O 1
ATOM 624 N N . GLU B 1 4 ? -21.601 40.029 45.979 1.00 15.75 4 GLU B N 1
ATOM 625 C CA . GLU B 1 4 ? -20.443 40.229 45.110 1.00 14.46 4 GLU B CA 1
ATOM 626 C C . GLU B 1 4 ? -19.144 40.213 45.913 1.00 17.35 4 GLU B C 1
ATOM 627 O O . GLU B 1 4 ? -18.115 39.703 45.442 1.00 17.87 4 GLU B O 1
ATOM 633 N N . ALA B 1 5 ? -19.180 40.703 47.150 1.00 16.20 5 ALA B N 1
ATOM 634 C CA . ALA B 1 5 ? -17.967 40.690 47.963 1.00 18.57 5 ALA B CA 1
ATOM 635 C C . ALA B 1 5 ? -17.618 39.269 48.380 1.00 16.30 5 ALA B C 1
ATOM 636 O O . ALA B 1 5 ? -16.457 38.844 48.299 1.00 17.65 5 ALA B O 1
ATOM 638 N N . LEU B 1 6 ? -18.625 38.513 48.800 1.00 15.21 6 LEU B N 1
ATOM 639 C CA . LEU B 1 6 ? -18.397 37.123 49.183 1.00 14.91 6 LEU B CA 1
ATOM 640 C C . LEU B 1 6 ? -17.945 36.286 47.992 1.00 17.64 6 LEU B C 1
ATOM 641 O O . LEU B 1 6 ? -17.130 35.362 48.139 1.00 16.70 6 LEU B O 1
ATOM 646 N N . PHE B 1 7 ? -18.473 36.579 46.802 1.00 15.32 7 PHE B N 1
ATOM 647 C CA . PHE B 1 7 ? -18.058 35.822 45.619 1.00 15.45 7 PHE B CA 1
ATOM 648 C C . PHE B 1 7 ? -16.554 35.930 45.391 1.00 19.64 7 PHE B C 1
ATOM 649 O O . PHE B 1 7 ? -15.926 34.979 44.898 1.00 17.80 7 PHE B O 1
ATOM 657 N N . LYS B 1 8 ? -15.960 37.067 45.739 1.00 18.11 8 LYS B N 1
ATOM 658 C CA . LYS B 1 8 ? -14.528 37.253 45.548 1.00 17.13 8 LYS B CA 1
ATOM 659 C C . LYS B 1 8 ? -13.698 36.829 46.758 1.00 17.42 8 LYS B C 1
ATOM 660 O O . LYS B 1 8 ? -12.560 36.371 46.588 1.00 21.21 8 LYS B O 1
ATOM 666 N N . SER B 1 9 ? -14.226 36.949 47.977 1.00 16.03 9 SER B N 1
ATOM 667 C CA . SER B 1 9 ? -13.424 36.584 49.141 1.00 17.62 9 SER B CA 1
ATOM 668 C C . SER B 1 9 ? -13.454 35.088 49.446 1.00 22.06 9 SER B C 1
ATOM 669 O O . SER B 1 9 ? -12.508 34.575 50.057 1.00 25.37 9 SER B O 1
ATOM 672 N N . LYS B 1 10 ? -14.485 34.383 49.011 1.00 14.94 10 LYS B N 1
ATOM 673 C CA . LYS B 1 10 ? -14.598 32.932 49.129 1.00 17.43 10 LYS B CA 1
ATOM 674 C C . LYS B 1 10 ? -13.979 32.301 47.878 1.00 17.06 10 LYS B C 1
ATOM 675 O O . LYS B 1 10 ? -13.506 33.039 47.003 1.00 18.11 10 LYS B O 1
ATOM 681 N N . PRO B 1 11 ? -13.889 30.976 47.748 1.00 17.71 11 PRO B N 1
ATOM 682 C CA . PRO B 1 11 ? -13.167 30.415 46.593 1.00 18.72 11 PRO B CA 1
ATOM 683 C C . PRO B 1 11 ? -13.970 30.334 45.301 1.00 19.93 11 PRO B C 1
ATOM 684 O O . PRO B 1 11 ? -13.481 29.735 44.338 1.00 18.09 11 PRO B O 1
ATOM 688 N N . CYS B 1 12 ? -15.140 30.980 45.221 1.00 17.90 12 CYS B N 1
ATOM 689 C CA . CYS B 1 12 ? -16.076 30.732 44.125 1.00 15.86 12 CYS B CA 1
ATOM 690 C C . CYS B 1 12 ? -15.471 31.002 42.752 1.00 18.12 12 CYS B C 1
ATOM 691 O O . CYS B 1 12 ? -15.807 30.314 41.782 1.00 17.47 12 CYS B O 1
ATOM 694 N N . ALA B 1 13 ? -14.618 32.030 42.629 1.00 16.84 13 ALA B N 1
ATOM 695 C CA . ALA B 1 13 ? -14.182 32.436 41.297 1.00 18.85 13 ALA B CA 1
ATOM 696 C C . ALA B 1 13 ? -13.199 31.460 40.672 1.00 21.27 13 ALA B C 1
ATOM 697 O O . ALA B 1 13 ? -12.842 31.628 39.499 1.00 21.32 13 ALA B O 1
ATOM 699 N N . ALA B 1 14 ? -12.728 30.471 41.428 1.00 16.85 14 ALA B N 1
ATOM 700 C CA . ALA B 1 14 ? -11.933 29.406 40.837 1.00 18.48 14 ALA B CA 1
ATOM 701 C C . ALA B 1 14 ? -12.756 28.573 39.869 1.00 18.23 14 ALA B C 1
ATOM 702 O O . ALA B 1 14 ? -12.202 27.978 38.940 1.00 21.03 14 ALA B O 1
ATOM 704 N N . CYS B 1 15 ? -14.074 28.551 40.053 1.00 15.98 15 CYS B N 1
ATOM 705 C CA . CYS B 1 15 ? -14.948 27.621 39.364 1.00 17.33 15 CYS B CA 1
ATOM 706 C C . CYS B 1 15 ? -16.097 28.291 38.642 1.00 17.46 15 CYS B C 1
ATOM 707 O O . CYS B 1 15 ? -16.809 27.609 37.903 1.00 20.53 15 CYS B O 1
ATOM 710 N N . HIS B 1 16 ? -16.381 29.553 38.940 1.00 14.46 16 HIS B N 1
ATOM 711 C CA . HIS B 1 16 ? -17.510 30.272 38.373 1.00 14.17 16 HIS B CA 1
ATOM 712 C C . HIS B 1 16 ? -17.085 31.646 37.882 1.00 15.85 16 HIS B C 1
ATOM 713 O O . HIS B 1 16 ? -16.235 32.309 38.478 1.00 19.56 16 HIS B O 1
ATOM 720 N N . SER B 1 17 ? -17.720 32.076 36.808 1.00 19.07 17 SER B N 1
ATOM 721 C CA . SER B 1 17 ? -17.750 33.481 36.450 1.00 20.37 17 SER B CA 1
ATOM 722 C C . SER B 1 17 ? -19.200 33.945 36.406 1.00 21.86 17 SER B C 1
ATOM 723 O O . SER B 1 17 ? -20.127 33.132 36.355 1.00 22.97 17 SER B O 1
ATOM 726 N N . ILE B 1 18 ? -19.389 35.263 36.473 1.00 23.58 18 ILE B N 1
ATOM 727 C CA . ILE B 1 18 ? -20.738 35.807 36.385 1.00 27.41 18 ILE B CA 1
ATOM 728 C C . ILE B 1 18 ? -21.347 35.475 35.029 1.00 28.39 18 ILE B C 1
ATOM 729 O O . ILE B 1 18 ? -22.507 35.055 34.943 1.00 22.11 18 ILE B O 1
ATOM 734 N N . ASP B 1 19 ? -20.564 35.579 33.952 1.00 26.46 19 ASP B N 1
ATOM 735 C CA . ASP B 1 19 ? -21.163 35.313 32.614 1.00 30.37 19 ASP B CA 1
ATOM 736 C C . ASP B 1 19 ? -20.318 34.358 31.761 1.00 38.36 19 ASP B C 1
ATOM 737 O O . ASP B 1 19 ? -20.828 33.915 30.717 1.00 46.90 19 ASP B O 1
ATOM 742 N N . ALA B 1 20 ? -19.099 34.020 32.185 1.00 29.31 20 ALA B N 1
ATOM 743 C CA . ALA B 1 20 ? -18.229 33.162 31.346 1.00 30.42 20 ALA B CA 1
ATOM 744 C C . ALA B 1 20 ? -18.354 31.682 31.724 1.00 34.24 20 ALA B C 1
ATOM 745 O O . ALA B 1 20 ? -18.790 31.383 32.845 1.00 30.73 20 ALA B O 1
ATOM 747 N N . LYS B 1 21 ? -17.940 30.806 30.805 1.00 37.42 21 LYS B N 1
ATOM 748 C CA . LYS B 1 21 ? -17.993 29.333 30.996 1.00 37.28 21 LYS B CA 1
ATOM 749 C C . LYS B 1 21 ? -16.781 28.861 31.805 1.00 34.20 21 LYS B C 1
ATOM 750 O O . LYS B 1 21 ? -15.651 29.069 31.340 1.00 37.96 21 LYS B O 1
ATOM 756 N N . MET B 1 22 ? -17.018 28.270 32.980 1.00 28.01 22 MET B N 1
ATOM 757 C CA . MET B 1 22 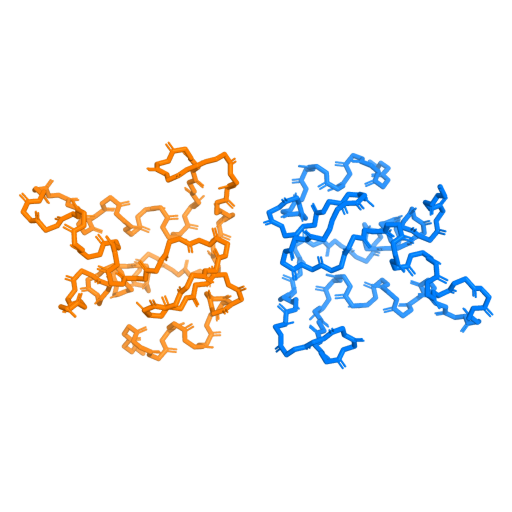? -15.944 27.712 33.793 1.00 22.41 22 MET B CA 1
ATOM 758 C C . MET B 1 22 ? -16.310 26.258 34.075 1.00 29.45 22 MET B C 1
ATOM 759 O O . MET B 1 22 ? -17.107 25.651 33.351 1.00 38.85 22 MET B O 1
ATOM 764 N N . VAL B 1 23 ? -15.773 25.680 35.156 1.00 23.03 23 VAL B N 1
ATOM 765 C CA . VAL B 1 23 ? -16.179 24.320 35.505 1.00 27.90 23 VAL B CA 1
ATOM 766 C C . VAL B 1 23 ? -17.629 24.306 35.977 1.00 18.38 23 VAL B C 1
ATOM 767 O O . VAL B 1 23 ? -18.398 23.420 35.603 1.00 22.31 23 VAL B O 1
ATOM 771 N N . GLY B 1 24 ? -18.028 25.284 36.795 1.00 19.72 24 GLY B N 1
ATOM 772 C CA . GLY B 1 24 ? -19.408 25.375 37.219 1.00 15.79 24 GLY B CA 1
ATOM 773 C C . GLY B 1 24 ? -20.178 26.292 36.293 1.00 18.59 24 GLY B C 1
ATOM 774 O O . GLY B 1 24 ? -19.592 27.050 35.510 1.00 17.80 24 GLY B O 1
ATOM 775 N N . PRO B 1 25 ? -21.512 26.242 36.364 1.00 19.46 25 PRO B N 1
ATOM 776 C CA . PRO B 1 25 ? -22.326 27.100 35.494 1.00 18.86 25 PRO B CA 1
ATOM 777 C C . PRO B 1 25 ? -22.077 28.576 35.755 1.00 20.01 25 PRO B C 1
ATOM 778 O O . PRO B 1 25 ? -21.813 28.999 36.884 1.00 19.32 25 PRO B O 1
ATOM 782 N N . ALA B 1 26 ? -22.158 29.365 34.685 1.00 19.46 26 ALA B N 1
ATOM 783 C CA . ALA B 1 26 ? -22.145 30.812 34.842 1.00 20.24 26 ALA B CA 1
ATOM 784 C C . ALA B 1 26 ? -23.271 31.243 35.774 1.00 18.46 26 ALA B C 1
ATOM 785 O O . ALA B 1 26 ? -24.381 30.701 35.728 1.00 22.22 26 ALA B O 1
ATOM 787 N N . LEU B 1 27 ? -22.980 32.229 36.624 1.00 18.75 27 LEU B N 1
ATOM 788 C CA . LEU B 1 27 ? -23.970 32.629 37.616 1.00 20.36 27 LEU B CA 1
ATOM 789 C C . LEU B 1 27 ? -25.201 33.236 36.962 1.00 21.89 27 LEU B C 1
ATOM 790 O O . LEU B 1 27 ? -26.319 33.045 37.458 1.00 20.80 27 LEU B O 1
ATOM 795 N N . LYS B 1 28 ? -25.029 33.908 35.822 1.00 21.86 28 LYS B N 1
ATOM 796 C CA . LYS B 1 28 ? -26.191 34.421 35.099 1.00 21.21 28 LYS B CA 1
ATOM 797 C C . LYS B 1 28 ? -27.051 33.284 34.568 1.00 25.94 28 LYS B C 1
ATOM 798 O O . LYS B 1 28 ? -28.280 33.407 34.513 1.00 27.07 28 LYS B O 1
ATOM 804 N N . GLU B 1 29 ? -26.436 32.157 34.206 1.00 21.73 29 GLU B N 1
ATOM 805 C CA . GLU B 1 29 ? -27.226 31.022 33.741 1.00 22.09 29 GLU B CA 1
ATOM 806 C C . GLU B 1 29 ? -27.959 30.343 34.895 1.00 25.04 29 GLU B C 1
ATOM 807 O O . GLU B 1 29 ? -29.045 29.792 34.692 1.00 25.53 29 GLU B O 1
ATOM 813 N N . VAL B 1 30 ? -27.379 30.361 36.102 1.00 20.85 30 VAL B N 1
ATOM 814 C CA . VAL B 1 30 ? -28.085 29.863 37.283 1.00 19.02 30 VAL B CA 1
ATOM 815 C C . VAL B 1 30 ? -29.313 30.731 37.565 1.00 19.65 30 VAL B C 1
ATOM 816 O O . VAL B 1 30 ? -30.419 30.223 37.798 1.00 20.90 30 VAL B O 1
ATOM 820 N N . ALA B 1 31 ? -29.130 32.054 37.544 1.00 19.39 31 ALA B N 1
ATOM 821 C CA . ALA B 1 31 ? -30.264 32.963 37.718 1.00 20.01 31 ALA B CA 1
ATOM 822 C C . ALA B 1 31 ? -31.357 32.661 36.703 1.00 28.59 31 ALA B C 1
ATOM 823 O O . ALA B 1 31 ? -32.548 32.604 37.049 1.00 24.63 31 ALA B O 1
ATOM 825 N N . ALA B 1 32 ? -30.959 32.430 35.449 1.00 25.07 32 ALA B N 1
ATOM 826 C CA . ALA B 1 32 ? -31.930 32.184 34.390 1.00 23.03 32 ALA B CA 1
ATOM 827 C C . ALA B 1 32 ? -32.693 30.887 34.619 1.00 31.67 32 ALA B C 1
ATOM 828 O O . ALA B 1 32 ? -33.912 30.841 34.414 1.00 31.34 32 ALA B O 1
ATOM 830 N N . LYS B 1 33 ? -32.006 29.835 35.085 1.00 25.43 33 LYS B N 1
ATOM 831 C CA . LYS B 1 33 ? -32.644 28.528 35.214 1.00 27.89 33 LYS B CA 1
ATOM 832 C C . LYS B 1 33 ? -33.659 28.502 36.350 1.00 34.67 33 LYS B C 1
ATOM 833 O O . LYS B 1 33 ? -34.689 27.817 36.260 1.00 32.12 33 LYS B O 1
ATOM 839 N N . TYR B 1 34 ? -33.379 29.210 37.438 1.00 23.37 34 TYR B N 1
ATOM 840 C CA . TYR B 1 34 ? -34.236 29.178 38.614 1.00 27.03 34 TYR B CA 1
ATOM 841 C C . TYR B 1 34 ? -35.173 30.374 38.687 1.00 31.24 34 TYR B C 1
ATOM 842 O O . TYR B 1 34 ? -35.919 30.502 39.662 1.00 25.98 34 TYR B O 1
ATOM 851 N N . ALA B 1 35 ? -35.151 31.242 37.682 1.00 26.63 35 ALA B N 1
ATOM 852 C CA . ALA B 1 35 ? -36.118 32.323 37.618 1.00 35.10 35 ALA B CA 1
ATOM 853 C C . ALA B 1 35 ? -37.518 31.728 37.621 1.00 34.45 35 ALA B C 1
ATOM 854 O O . ALA B 1 35 ? -3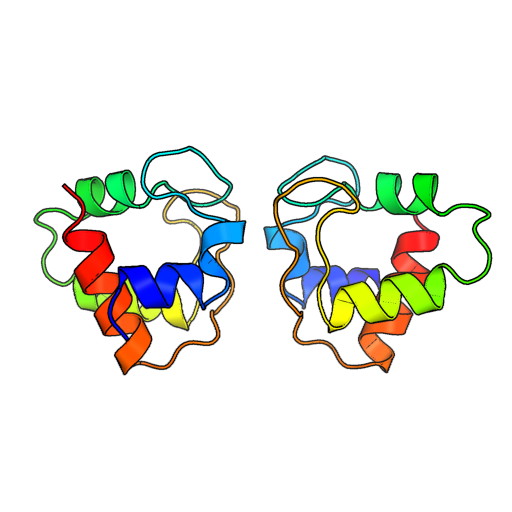7.854 30.887 36.779 1.00 37.99 35 ALA B O 1
ATOM 856 N N . GLY B 1 36 ? -38.313 32.118 38.607 1.00 39.00 36 GLY B N 1
ATOM 857 C CA . GLY B 1 36 ? -39.656 31.614 38.738 1.00 36.92 36 GLY B CA 1
ATOM 858 C C . GLY B 1 36 ? -39.811 30.293 39.460 1.00 45.77 36 GLY B C 1
ATOM 859 O O . GLY B 1 36 ? -40.955 29.873 39.686 1.00 51.58 36 GLY B O 1
ATOM 860 N N . GLN B 1 37 ? -38.722 29.627 39.858 1.00 27.36 37 GLN B N 1
ATOM 861 C CA . GLN B 1 37 ? -38.849 28.406 40.649 1.00 29.63 37 GLN B CA 1
ATOM 862 C C . GLN B 1 37 ? -39.033 28.792 42.111 1.00 37.80 37 GLN B C 1
ATOM 863 O O . GLN B 1 37 ? -38.127 29.357 42.738 1.00 24.50 37 GLN B O 1
ATOM 869 N N . GLU B 1 38 ? -40.211 28.486 42.649 1.00 28.90 38 GLU B N 1
ATOM 870 C CA . GLU B 1 38 ? -40.499 28.728 44.055 1.00 24.00 38 GLU B CA 1
ATOM 871 C C . GLU B 1 38 ? -39.531 27.944 44.930 1.00 19.73 38 GLU B C 1
ATOM 872 O O . GLU B 1 38 ? -39.284 26.756 44.694 1.00 23.31 38 GLU B O 1
ATOM 878 N N . GLY B 1 39 ? -38.959 28.620 45.925 1.00 18.27 39 GLY B N 1
ATOM 879 C CA . GLY B 1 39 ? -38.042 27.989 46.850 1.00 19.65 39 GLY B CA 1
ATOM 880 C C . GLY B 1 39 ? -36.593 27.953 46.404 1.00 21.36 39 GLY B C 1
ATOM 881 O O . GLY B 1 39 ? -35.752 27.402 47.133 1.00 20.88 39 GLY B O 1
ATOM 882 N N . ALA B 1 40 ? -36.265 28.550 45.256 1.00 17.97 40 ALA B N 1
ATOM 883 C CA . ALA B 1 40 ? -34.908 28.393 44.723 1.00 17.90 40 ALA B CA 1
ATOM 884 C C . ALA B 1 40 ? -33.843 29.002 45.634 1.00 21.23 40 ALA B C 1
ATOM 885 O O . ALA B 1 40 ? -32.729 28.468 45.710 1.00 19.78 40 ALA B O 1
ATOM 887 N N . ALA B 1 41 ? -34.138 30.119 46.315 1.00 18.62 41 ALA B N 1
ATOM 888 C CA . ALA B 1 41 ? -33.108 30.751 47.138 1.00 15.81 41 ALA B CA 1
ATOM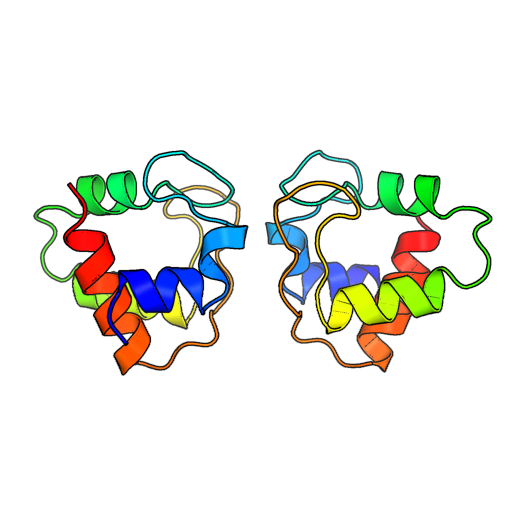 889 C C . ALA B 1 41 ? -32.636 29.823 48.251 1.00 20.12 41 ALA B C 1
ATOM 890 O O . ALA B 1 41 ? -31.430 29.696 48.488 1.00 19.25 41 ALA B O 1
ATOM 892 N N . ASP B 1 42 ? -33.565 29.155 48.941 1.00 19.96 42 ASP B N 1
ATOM 893 C CA . ASP B 1 42 ? -33.165 28.256 50.023 1.00 22.44 42 ASP B CA 1
ATOM 894 C C . ASP B 1 42 ? -32.465 27.017 49.473 1.00 18.14 42 ASP B C 1
ATOM 895 O O . ASP B 1 42 ? -31.483 26.535 50.058 1.00 19.44 42 ASP B O 1
ATOM 900 N N . LEU B 1 43 ? -32.932 26.516 48.329 1.00 16.59 43 LEU B N 1
ATOM 901 C CA . LEU B 1 43 ? -32.265 25.386 47.684 1.00 16.13 43 LEU B CA 1
ATOM 902 C C . LEU B 1 43 ? -30.816 25.723 47.340 1.00 15.21 43 LEU B C 1
ATOM 903 O O . LEU B 1 43 ? -29.894 24.955 47.642 1.00 15.87 43 LEU B O 1
ATOM 908 N N . LEU B 1 44 ? -30.599 26.878 46.702 1.00 17.47 44 LEU B N 1
ATOM 909 C CA . LEU B 1 44 ? -29.259 27.248 46.280 1.00 14.51 44 LEU B CA 1
ATOM 910 C C . LEU B 1 44 ? -28.354 27.507 47.472 1.00 14.86 44 LEU B C 1
ATOM 911 O O . LEU B 1 44 ? -27.181 27.124 47.453 1.00 15.20 44 LEU B O 1
ATOM 916 N N . ALA B 1 45 ? -28.883 28.149 48.513 1.00 14.69 45 ALA B N 1
ATOM 917 C CA . ALA B 1 45 ? -28.092 28.367 49.715 1.00 14.11 45 ALA B CA 1
ATOM 918 C C . ALA B 1 45 ? -27.559 27.053 50.265 1.00 18.55 45 ALA B C 1
ATOM 919 O O . ALA B 1 45 ? -26.376 26.957 50.622 1.00 17.33 45 ALA B O 1
ATOM 921 N N . GLY B 1 46 ? -28.411 26.026 50.328 1.00 17.19 46 GLY B N 1
ATOM 922 C CA . GLY B 1 46 ? -27.947 24.723 50.798 1.00 17.43 46 GLY B CA 1
ATOM 923 C C . GLY B 1 46 ? -26.895 24.120 49.892 1.00 16.14 46 GLY B C 1
ATOM 924 O O . GLY B 1 46 ? -25.909 23.546 50.363 1.00 16.62 46 GLY B O 1
ATOM 925 N N . HIS B 1 47 ? -27.065 24.276 48.579 1.00 15.38 47 HIS B N 1
ATOM 926 C CA . HIS B 1 47 ? -26.085 23.740 47.645 1.00 13.95 47 HIS B CA 1
ATOM 927 C C . HIS B 1 47 ? -24.756 24.486 47.732 1.00 13.93 47 HIS B C 1
ATOM 928 O O . HIS B 1 47 ? -23.683 23.868 47.645 1.00 14.77 47 HIS B O 1
ATOM 935 N N . ILE B 1 48 ? -24.801 25.815 47.892 1.00 12.81 48 ILE B N 1
ATOM 936 C CA . ILE B 1 48 ? -23.565 26.602 48.000 1.00 16.11 48 ILE B CA 1
ATOM 937 C C . ILE B 1 48 ? -22.764 26.168 49.225 1.00 16.69 48 ILE B C 1
ATOM 938 O O . ILE B 1 48 ? -21.544 25.950 49.156 1.00 16.93 48 ILE B O 1
ATOM 943 N N . LYS B 1 49 ? -23.442 26.004 50.361 1.00 16.09 49 LYS B N 1
ATOM 944 C CA . LYS B 1 49 ? -22.740 25.629 51.587 1.00 17.53 49 LYS B CA 1
ATOM 945 C C . LYS B 1 49 ? -22.315 24.167 51.573 1.00 16.45 49 LYS B C 1
ATOM 946 O O . LYS B 1 49 ? -21.157 23.838 51.875 1.00 18.22 49 LYS B O 1
ATOM 952 N N . ASN B 1 50 ? -23.238 23.273 51.243 1.00 16.06 50 ASN B N 1
ATOM 953 C CA . ASN B 1 50 ? -23.019 21.862 51.474 1.00 15.79 50 ASN B CA 1
ATOM 954 C C . ASN B 1 50 ? -22.522 21.113 50.245 1.00 18.96 50 ASN B C 1
ATOM 955 O O . ASN B 1 50 ? -22.126 19.952 50.373 1.00 19.81 50 ASN B O 1
ATOM 960 N N . GLY B 1 51 ? -22.522 21.741 49.077 1.00 16.32 51 GLY B N 1
ATOM 961 C CA . GLY B 1 51 ? -22.128 21.091 47.848 1.00 14.82 51 GLY B CA 1
ATOM 962 C C . GLY B 1 51 ? -23.308 20.448 47.144 1.00 17.17 51 GLY B C 1
ATOM 963 O O . GLY B 1 51 ? -24.385 20.250 47.711 1.00 18.13 51 GLY B O 1
ATOM 964 N N . THR B 1 52 ? -23.103 20.158 45.863 1.00 16.58 52 THR B N 1
ATOM 965 C CA . THR B 1 52 ? -24.110 19.463 45.074 1.00 16.35 52 THR B CA 1
ATOM 966 C C . THR B 1 52 ? -23.443 18.918 43.815 1.00 19.12 52 THR B C 1
ATOM 967 O O . THR B 1 52 ? -22.283 19.213 43.519 1.00 17.95 52 THR B O 1
ATOM 971 N N . GLN B 1 53 ? -24.190 18.088 43.099 1.00 18.09 53 GLN B N 1
ATOM 972 C CA . GLN B 1 53 ? -23.717 17.468 41.878 1.00 17.74 53 GLN B CA 1
ATOM 973 C C . GLN B 1 53 ? -24.930 17.020 41.075 1.00 21.75 53 GLN B C 1
ATOM 974 O O . GLN B 1 53 ? -25.975 16.715 41.644 1.00 26.15 53 GLN B O 1
ATOM 980 N N . GLY B 1 54 ? -24.796 17.011 39.751 1.00 18.40 54 GLY B N 1
ATOM 981 C CA . GLY B 1 54 ? -25.801 16.409 38.897 1.00 19.72 54 GLY B CA 1
ATOM 982 C C . GLY B 1 54 ? -26.959 17.301 38.504 1.00 25.60 54 GLY B C 1
ATOM 983 O O . GLY B 1 54 ? -27.882 16.823 37.829 1.00 25.30 54 GLY B O 1
ATOM 984 N N . ASN B 1 55 ? -26.960 18.568 38.917 1.00 21.76 55 ASN B N 1
ATOM 985 C CA . ASN B 1 55 ? -27.946 19.522 38.426 1.00 19.36 55 ASN B CA 1
ATOM 986 C C . ASN B 1 55 ? -27.529 20.129 37.099 1.00 27.27 55 ASN B C 1
ATOM 987 O O . ASN B 1 55 ? -28.388 20.605 36.343 1.00 28.26 55 ASN B O 1
ATOM 992 N N . TRP B 1 56 ? -26.226 20.159 36.830 1.00 21.97 56 TRP B N 1
ATOM 993 C CA . TRP B 1 56 ? -25.665 20.713 35.613 1.00 21.49 56 TRP B CA 1
ATOM 994 C C . TRP B 1 56 ? -24.769 19.748 34.866 1.00 28.35 56 TRP B C 1
ATOM 995 O O . TRP B 1 56 ? -24.559 19.936 33.660 1.00 35.04 56 TRP B O 1
ATOM 1006 N N . GLY B 1 57 ? -24.270 18.711 35.518 1.00 25.11 57 GLY B N 1
ATOM 1007 C CA . GLY B 1 57 ? -23.358 17.778 34.909 1.00 30.57 57 GLY B CA 1
ATOM 1008 C C . GLY B 1 57 ? -22.753 16.869 35.956 1.00 26.21 57 GLY B C 1
ATOM 1009 O O . GLY B 1 57 ? -23.157 16.861 37.124 1.00 22.81 57 GLY B O 1
ATOM 1010 N N . PRO B 1 58 ? -21.759 16.074 35.552 1.00 30.24 58 PRO B N 1
ATOM 1011 C CA . PRO B 1 58 ? -21.199 15.082 36.478 1.00 30.15 58 PRO B CA 1
ATOM 1012 C C . PRO B 1 58 ? -20.164 15.637 37.447 1.00 25.76 58 PRO B C 1
ATOM 1013 O O . PRO B 1 58 ? -19.905 14.984 38.468 1.00 30.63 58 PRO B O 1
ATOM 1017 N N . ILE B 1 59 ? -19.579 16.799 37.183 1.00 22.67 59 ILE B N 1
ATOM 1018 C CA . ILE B 1 59 ? -18.533 17.337 38.059 1.00 20.03 59 ILE B CA 1
ATOM 1019 C C . ILE B 1 59 ? -19.198 17.967 39.284 1.00 22.22 59 ILE B C 1
ATOM 1020 O O . ILE B 1 59 ? -20.122 18.770 39.122 1.00 18.96 59 ILE B O 1
ATOM 1025 N N . PRO B 1 60 ? -18.787 17.604 40.498 1.00 18.18 60 PRO B N 1
ATOM 1026 C CA . PRO B 1 60 ? -19.449 18.138 41.691 1.00 19.93 60 PRO B CA 1
ATOM 1027 C C . PRO B 1 60 ? -18.934 19.501 42.115 1.00 19.48 60 PRO B C 1
ATOM 1028 O O . PRO B 1 60 ? -17.785 19.877 41.862 1.00 17.02 60 PRO B O 1
ATOM 1032 N N . MET B 1 61 ? -19.805 20.226 42.811 1.00 15.56 61 MET B N 1
ATOM 1033 C CA . MET B 1 61 ? -19.355 21.367 43.601 1.00 13.62 61 MET B CA 1
ATOM 1034 C C . MET B 1 61 ? -19.108 20.900 45.028 1.00 15.42 61 MET B C 1
ATOM 1035 O O . MET B 1 61 ? -20.049 20.421 45.680 1.00 16.26 61 MET B O 1
ATOM 1040 N N . PRO B 1 62 ? -17.879 20.972 45.533 1.00 15.00 62 PRO B N 1
ATOM 1041 C CA . PRO B 1 62 ? -17.624 20.595 46.927 1.00 17.89 62 PRO B CA 1
ATOM 1042 C C . PRO B 1 62 ? -18.304 21.562 47.880 1.00 17.84 62 PRO B C 1
ATOM 1043 O O . PRO B 1 62 ? -18.679 22.677 47.490 1.00 17.27 62 PRO B O 1
ATOM 1047 N N . PRO B 1 63 ? -18.451 21.185 49.146 1.00 17.14 63 PRO B N 1
ATOM 1048 C CA . PRO B 1 63 ? -18.903 22.161 50.148 1.00 18.92 63 PRO B CA 1
ATOM 1049 C C . PRO B 1 63 ? -17.985 23.373 50.182 1.00 18.09 63 PRO B C 1
ATOM 1050 O O . PRO B 1 63 ? -16.770 23.268 49.980 1.00 19.38 63 PRO B O 1
ATOM 1054 N N . ASN B 1 64 ? -18.585 24.548 50.473 1.00 16.86 64 ASN B N 1
ATOM 1055 C CA . ASN B 1 64 ? -17.824 25.788 50.503 1.00 18.75 64 ASN B CA 1
ATOM 1056 C C . ASN B 1 64 ? -17.682 26.298 51.932 1.00 16.29 64 ASN B C 1
ATOM 1057 O O . ASN B 1 64 ? -18.547 26.033 52.777 1.00 19.43 64 ASN B O 1
ATOM 1062 N N . PRO B 1 65 ? -16.585 27.043 52.231 1.00 19.47 65 PRO B N 1
ATOM 1063 C CA . PRO B 1 65 ? -16.330 27.578 53.585 1.00 19.50 65 PRO B CA 1
ATOM 1064 C C . PRO B 1 65 ? -17.133 28.843 53.857 1.00 18.78 65 PRO B C 1
ATOM 1065 O O . PRO B 1 65 ? -16.600 29.943 54.025 1.00 20.11 65 PRO B O 1
ATOM 1069 N N . VAL B 1 66 ? -18.449 28.675 53.883 1.00 19.88 66 VAL B N 1
ATOM 1070 C CA . VAL B 1 66 ? -19.401 29.757 54.088 1.00 18.26 66 VAL B CA 1
ATOM 1071 C C . VAL B 1 66 ? -20.344 29.379 55.220 1.00 19.16 66 VAL B C 1
ATOM 1072 O O . VAL B 1 66 ? -20.644 28.200 55.449 1.00 21.49 66 VAL B O 1
ATOM 1076 N N . THR B 1 67 ? -20.830 30.398 55.919 1.00 16.93 67 THR B N 1
ATOM 1077 C CA . THR B 1 67 ? -21.880 30.193 56.899 1.00 20.43 67 THR B CA 1
ATOM 1078 C C . THR B 1 67 ? -23.235 30.074 56.200 1.00 23.24 67 THR B C 1
ATOM 1079 O O . THR B 1 67 ? -23.371 30.325 54.999 1.00 19.38 67 THR B O 1
ATOM 1083 N N . GLU B 1 68 ? -24.256 29.690 56.974 1.00 24.58 68 GLU B N 1
ATOM 1084 C CA . GLU B 1 68 ? -25.614 29.677 56.433 1.00 23.75 68 GLU B CA 1
ATOM 1085 C C . GLU B 1 68 ? -26.022 31.060 55.943 1.00 19.99 68 GLU B C 1
ATOM 1086 O O . GLU B 1 68 ? -26.594 31.197 54.854 1.00 22.43 68 GLU B O 1
ATOM 1092 N N . GLU B 1 69 ? -25.717 32.081 56.750 1.00 21.75 69 GLU B N 1
ATOM 1093 C CA . GLU B 1 69 ? -26.046 33.495 56.424 1.00 23.16 69 GLU B CA 1
ATOM 1094 C C . GLU B 1 69 ? -25.289 33.928 55.160 1.00 23.53 69 GLU B C 1
ATOM 1095 O O . GLU B 1 69 ? -25.904 34.584 54.307 1.00 21.76 69 GLU B O 1
ATOM 1101 N N . GLU B 1 70 ? -24.008 33.571 55.052 1.00 20.52 70 GLU B N 1
ATOM 1102 C CA . GLU B 1 70 ? -23.256 33.885 53.840 1.00 16.11 70 GLU B CA 1
ATOM 1103 C C . GLU B 1 70 ? -23.830 33.135 52.641 1.00 15.80 70 GLU B C 1
ATOM 1104 O O . GLU B 1 70 ? -23.946 33.695 51.542 1.00 16.99 70 GLU B O 1
ATOM 1110 N N . ALA B 1 71 ? -24.205 31.869 52.836 1.00 17.28 71 ALA B N 1
ATOM 1111 C CA . ALA B 1 71 ? -24.771 31.104 51.735 1.00 15.47 71 ALA B CA 1
ATOM 1112 C C . ALA B 1 71 ? -26.083 31.719 51.257 1.00 17.52 71 ALA B C 1
ATOM 1113 O O . ALA B 1 71 ? -26.348 31.773 50.051 1.00 17.07 71 ALA B O 1
ATOM 1115 N N . LYS B 1 72 ? -26.903 32.204 52.195 1.00 15.10 72 LYS B N 1
ATOM 1116 C CA . LYS B 1 72 ? -28.197 32.840 51.820 1.00 16.57 72 LYS B CA 1
ATOM 1117 C C . LYS B 1 72 ? -27.917 34.127 51.033 1.00 15.45 72 LYS B C 1
ATOM 1118 O O . LYS B 1 72 ? -28.556 34.335 49.998 1.00 17.89 72 LYS B O 1
ATOM 1124 N N . THR B 1 73 ? -27.013 34.969 51.536 1.00 17.73 73 THR B N 1
ATOM 1125 C CA . THR B 1 73 ? -26.658 36.189 50.821 1.00 15.78 73 THR B CA 1
ATOM 1126 C C . THR B 1 73 ? -26.184 35.862 49.414 1.00 16.28 73 THR B C 1
ATOM 1127 O O . THR B 1 73 ? -26.619 36.475 48.436 1.00 14.62 73 THR B O 1
ATOM 1131 N N . LEU B 1 74 ? -25.307 34.865 49.290 1.00 15.89 74 LEU B N 1
ATOM 1132 C CA . LEU B 1 74 ? -24.810 34.500 47.973 1.00 14.86 74 LEU B CA 1
ATOM 1133 C C . LEU B 1 74 ? -25.923 33.996 47.059 1.00 14.50 74 LEU B C 1
ATOM 1134 O O . LEU B 1 74 ? -25.951 34.341 45.872 1.00 15.02 74 LEU B O 1
ATOM 1139 N N . ALA B 1 75 ? -26.825 33.148 47.573 1.00 13.47 75 ALA B N 1
ATOM 1140 C CA . ALA B 1 75 ? -27.907 32.618 46.735 1.00 13.65 75 ALA B CA 1
ATOM 1141 C C . ALA B 1 75 ? -28.817 33.733 46.226 1.00 14.08 75 ALA B C 1
ATOM 1142 O O . ALA B 1 75 ? -29.178 33.759 45.045 1.00 16.24 75 ALA B O 1
ATOM 1144 N N . GLU B 1 76 ? -29.213 34.652 47.111 1.00 15.17 76 GLU B N 1
ATOM 1145 C CA . GLU B 1 76 ? -30.088 35.743 46.695 1.00 17.12 76 GLU B CA 1
ATOM 1146 C C . GLU B 1 76 ? -29.392 36.647 45.682 1.00 16.46 76 GLU B C 1
ATOM 1147 O O . GLU B 1 76 ? -30.018 37.105 44.719 1.00 18.11 76 GLU B O 1
ATOM 1153 N N . TRP B 1 77 ? -28.090 36.884 45.866 1.00 14.62 77 TRP B N 1
ATOM 1154 C CA . TRP B 1 77 ? -27.336 37.671 44.901 1.00 14.30 77 TRP B CA 1
ATOM 1155 C C . TRP B 1 77 ? -27.289 36.965 43.556 1.00 17.07 77 TRP B C 1
ATOM 1156 O O . TRP B 1 77 ? -27.525 37.578 42.515 1.00 17.98 77 TRP B O 1
ATOM 1167 N N . VAL B 1 78 ? -26.969 35.666 43.554 1.00 14.79 78 VAL B N 1
ATOM 1168 C CA . VAL B 1 78 ? -26.925 34.921 42.296 1.00 14.70 78 VAL B CA 1
ATOM 1169 C C . VAL B 1 78 ? -28.259 35.036 41.561 1.00 19.28 78 VAL B C 1
ATOM 1170 O O . VAL B 1 78 ? -28.302 35.295 40.350 1.00 18.33 78 VAL B O 1
ATOM 1174 N N . LEU B 1 79 ? -29.369 34.870 42.284 1.00 17.49 79 LEU B N 1
ATOM 1175 C CA . LEU B 1 79 ? -30.673 34.893 41.625 1.00 17.94 79 LEU B CA 1
ATOM 1176 C C . LEU B 1 79 ? -31.003 36.265 41.068 1.00 23.97 79 LEU B C 1
ATOM 1177 O O . LEU B 1 79 ? -31.814 36.362 40.143 1.00 24.73 79 LEU B O 1
ATOM 1182 N N . SER B 1 80 ? -30.358 37.305 41.581 1.00 19.34 80 SER B N 1
ATOM 1183 C CA . SER B 1 80 ? -30.576 38.674 41.130 1.00 19.51 80 SER B CA 1
ATOM 1184 C C . SER B 1 80 ? -29.841 39.002 39.846 1.00 30.80 80 SER B C 1
ATOM 1185 O O . SER B 1 80 ? -30.076 40.078 39.280 1.00 25.48 80 SER B O 1
ATOM 1188 N N . LEU B 1 81 ? -28.915 38.133 39.435 1.00 23.24 81 LEU B N 1
ATOM 1189 C CA . LEU B 1 81 ? -28.063 38.418 38.249 1.00 22.07 81 LEU B CA 1
ATOM 1190 C C . LEU B 1 81 ? -28.887 38.270 36.968 1.00 28.10 81 LEU B C 1
ATOM 1191 O O . LEU B 1 81 ? -28.995 37.148 36.458 1.00 37.62 81 LEU B O 1
ATOM 1196 N N . LYS B 1 82 ? -29.400 39.407 36.497 1.00 57.36 82 LYS B N 1
ATOM 1197 C CA . LYS B 1 82 ? -30.212 39.411 35.251 1.00 52.42 82 LYS B CA 1
ATOM 1198 C C . LYS B 1 82 ? -29.292 39.221 34.037 1.00 64.74 82 LYS B C 1
ATOM 1199 O O . LYS B 1 82 ? -28.104 39.597 34.142 1.00 55.57 82 LYS B O 1
#

CATH classification: 1.10.760.10